Protein AF-A0A1F7GUI8-F1 (afdb_monomer_lite)

Foldseek 3Di:
DQDQDDDDDPDRDGPVRVVVCVVLQVQLLVLLCVLPPPDDADPLLVVLLVPDALPDPSVVSLVVSCVVQPDPNNNSSSLNCSCPVNNDPDCVVVVVSSNVSNVVSVVD

Structure (mmCIF, N/CA/C/O backbone):
data_AF-A0A1F7GUI8-F1
#
_entry.id   AF-A0A1F7GUI8-F1
#
loop_
_atom_site.group_PDB
_atom_site.id
_atom_site.type_symbol
_atom_site.label_atom_id
_atom_site.label_alt_id
_atom_site.label_comp_id
_atom_site.label_asym_id
_atom_site.label_entity_id
_atom_site.label_seq_id
_atom_site.pdbx_PDB_ins_code
_atom_site.Cartn_x
_atom_site.Cartn_y
_atom_site.Cartn_z
_atom_site.occupancy
_atom_site.B_iso_or_equiv
_atom_site.auth_seq_id
_atom_site.auth_comp_id
_atom_site.auth_asym_id
_atom_site.auth_atom_id
_atom_site.pdbx_PDB_model_num
ATOM 1 N N . MET A 1 1 ? -26.984 -18.648 10.901 1.00 36.22 1 MET A N 1
ATOM 2 C CA . MET A 1 1 ? -26.031 -19.257 9.950 1.00 36.22 1 MET A CA 1
ATOM 3 C C . MET A 1 1 ? -25.323 -18.111 9.252 1.00 36.22 1 MET A C 1
ATOM 5 O O . MET A 1 1 ? -26.001 -17.337 8.599 1.00 36.22 1 MET A O 1
ATOM 9 N N . GLY A 1 2 ? -24.028 -17.908 9.507 1.00 42.03 2 GLY A N 1
ATOM 10 C CA . GLY A 1 2 ? -23.256 -16.846 8.854 1.00 42.03 2 GLY A CA 1
ATOM 11 C C . GLY A 1 2 ? -22.753 -17.345 7.507 1.00 42.03 2 GLY A C 1
ATOM 12 O O . GLY A 1 2 ? -22.082 -18.374 7.459 1.00 42.03 2 GLY A O 1
ATOM 13 N N . GLU A 1 3 ? -23.133 -16.668 6.429 1.00 41.78 3 GLU A N 1
ATOM 14 C CA . GLU A 1 3 ? -22.728 -17.021 5.071 1.00 41.78 3 GLU A CA 1
ATOM 15 C C . GLU A 1 3 ? -21.221 -16.793 4.897 1.00 41.78 3 GLU A C 1
ATOM 17 O O . GLU A 1 3 ? -20.704 -15.694 5.096 1.00 41.78 3 GLU A O 1
ATOM 22 N N . TYR A 1 4 ? -20.500 -17.857 4.549 1.00 41.50 4 TYR A N 1
ATOM 23 C CA . TYR A 1 4 ? -19.100 -17.773 4.154 1.00 41.50 4 TYR A CA 1
ATOM 24 C C . TYR A 1 4 ? -19.055 -17.396 2.671 1.00 41.50 4 TYR A C 1
ATOM 26 O O . TYR A 1 4 ? -19.313 -18.234 1.806 1.00 41.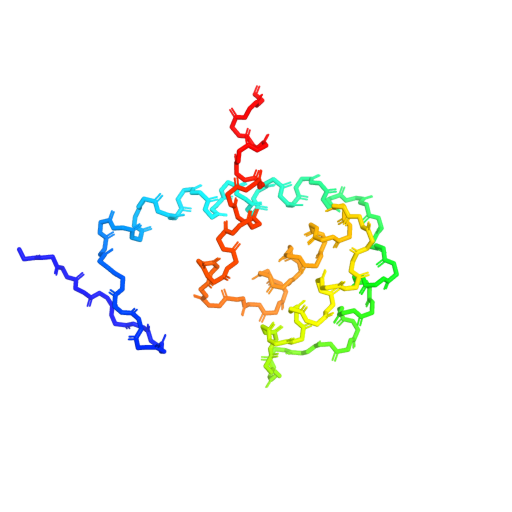50 4 TYR A O 1
ATOM 34 N N . LEU A 1 5 ? -18.736 -16.136 2.369 1.00 39.69 5 LEU A N 1
ATOM 35 C CA . LEU A 1 5 ? -18.441 -15.715 1.001 1.00 39.69 5 LEU A CA 1
ATOM 36 C C . LEU A 1 5 ? -17.107 -16.329 0.573 1.00 39.69 5 LEU A C 1
ATOM 38 O O . LEU A 1 5 ? -16.057 -16.103 1.173 1.00 39.69 5 LEU A O 1
ATOM 42 N N . LYS A 1 6 ? -17.167 -17.165 -0.458 1.00 41.09 6 LYS A N 1
ATOM 43 C CA . LYS A 1 6 ? -16.024 -17.907 -0.976 1.00 41.09 6 LYS A CA 1
ATOM 44 C C . LYS A 1 6 ? -15.258 -17.031 -1.963 1.00 41.09 6 LYS A C 1
ATOM 46 O O . LYS A 1 6 ? -15.753 -16.835 -3.067 1.00 41.09 6 LYS A O 1
ATOM 51 N N . VAL A 1 7 ? -14.041 -16.588 -1.627 1.00 43.41 7 VAL A N 1
ATOM 52 C CA . VAL A 1 7 ? -13.092 -16.069 -2.630 1.00 43.41 7 VAL A CA 1
ATOM 53 C C . VAL A 1 7 ? -11.637 -16.446 -2.298 1.00 43.41 7 VAL A C 1
ATOM 55 O O . VAL A 1 7 ? -11.137 -16.169 -1.217 1.00 43.41 7 VAL A O 1
ATOM 58 N N . ILE A 1 8 ? -11.030 -17.139 -3.272 1.00 41.97 8 ILE A N 1
ATOM 59 C CA . ILE A 1 8 ? -9.623 -17.241 -3.722 1.00 41.97 8 ILE A CA 1
ATOM 60 C C . ILE A 1 8 ? -8.497 -17.188 -2.655 1.00 41.97 8 ILE A C 1
ATOM 62 O O . ILE A 1 8 ? -8.296 -16.194 -1.973 1.00 41.97 8 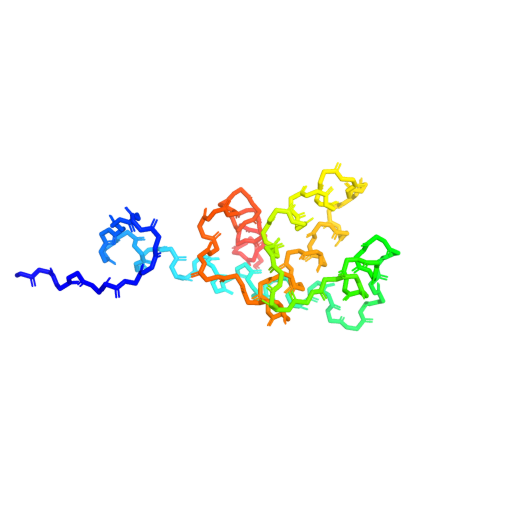ILE A O 1
ATOM 66 N N . ASN A 1 9 ? -7.659 -18.242 -2.648 1.00 35.34 9 ASN A N 1
ATOM 67 C CA . ASN A 1 9 ? -6.429 -18.459 -1.850 1.00 35.34 9 ASN A CA 1
ATOM 68 C C . ASN A 1 9 ? -6.560 -18.977 -0.401 1.00 35.34 9 ASN A C 1
ATOM 70 O O . ASN A 1 9 ? -5.631 -18.836 0.390 1.00 35.34 9 ASN A O 1
ATOM 74 N N . GLY A 1 10 ? -7.643 -19.683 -0.066 1.00 40.09 10 GLY A N 1
ATOM 75 C CA . GLY A 1 10 ? -7.620 -20.674 1.026 1.00 40.09 10 GLY A CA 1
ATOM 76 C C . GLY A 1 10 ? -7.591 -20.143 2.466 1.00 40.09 10 GLY A C 1
ATOM 77 O O . GLY A 1 10 ? -7.577 -20.946 3.395 1.00 40.09 10 GLY A O 1
ATOM 78 N N . LEU A 1 11 ? -7.650 -18.829 2.686 1.00 35.78 11 LEU A N 1
ATOM 79 C CA . LEU A 1 11 ? -7.855 -18.244 4.012 1.00 35.78 11 LEU A CA 1
ATOM 80 C C . LEU A 1 11 ? -9.338 -17.920 4.199 1.00 35.78 11 LEU A C 1
ATOM 82 O O . LEU A 1 11 ? -9.866 -16.963 3.643 1.00 35.78 11 LEU A O 1
ATOM 86 N N . SER A 1 12 ? -10.024 -18.757 4.977 1.00 42.25 12 SER A N 1
ATOM 87 C CA . SER A 1 12 ? -11.420 -18.526 5.359 1.00 42.25 12 SER A CA 1
ATOM 88 C C . SER A 1 12 ? -11.464 -17.506 6.494 1.00 42.25 12 SER A C 1
ATOM 90 O O . SER A 1 12 ? -11.388 -17.870 7.668 1.00 42.25 12 SER A O 1
ATOM 92 N N . VAL A 1 13 ? -11.559 -16.221 6.153 1.00 43.28 13 VAL A N 1
ATOM 93 C CA . VAL A 1 13 ? -11.774 -15.172 7.151 1.00 43.28 13 VAL A CA 1
ATOM 94 C C . VAL A 1 13 ? -13.265 -15.105 7.452 1.00 43.28 13 VAL A C 1
ATOM 96 O O . VAL A 1 13 ? -14.102 -14.899 6.578 1.00 43.28 13 VAL A O 1
ATOM 99 N N . LYS A 1 14 ? -13.599 -15.333 8.716 1.00 45.03 14 LYS A N 1
ATOM 100 C CA . LYS A 1 14 ? -14.944 -15.196 9.268 1.00 45.03 14 LYS A CA 1
ATOM 101 C C . LYS A 1 14 ? -15.537 -13.825 8.889 1.00 45.03 14 LYS A C 1
ATOM 103 O O . LYS A 1 14 ? -14.860 -12.810 9.051 1.00 45.03 14 LYS A O 1
ATOM 108 N N . ALA A 1 15 ? -16.775 -13.783 8.390 1.00 45.72 15 ALA A N 1
ATOM 109 C CA . ALA A 1 15 ? -17.410 -12.548 7.906 1.00 45.72 15 ALA A CA 1
ATOM 110 C C . ALA A 1 15 ? -17.447 -11.429 8.968 1.00 45.72 15 ALA A C 1
ATOM 112 O O . ALA A 1 15 ? -17.339 -10.256 8.629 1.00 45.72 15 ALA A O 1
ATOM 113 N N . ASP A 1 16 ? -17.517 -11.785 10.255 1.00 47.06 16 ASP A N 1
ATOM 114 C CA . ASP A 1 16 ? -17.446 -10.868 11.400 1.00 47.06 16 ASP A CA 1
ATOM 115 C C . ASP A 1 16 ? -16.043 -10.300 11.676 1.00 47.06 16 ASP A C 1
ATOM 117 O O . ASP A 1 16 ? -15.911 -9.291 12.364 1.00 47.06 16 ASP A O 1
ATOM 121 N N . VAL A 1 17 ? -14.989 -10.941 11.168 1.00 50.47 17 VAL A N 1
ATOM 122 C CA . VAL A 1 17 ? -13.603 -10.453 11.231 1.00 50.47 17 VAL A CA 1
ATOM 123 C C . VAL A 1 17 ? -13.292 -9.611 9.994 1.00 50.47 17 VAL A C 1
ATOM 125 O O . VAL A 1 17 ? -12.687 -8.550 10.117 1.00 50.47 17 VAL A O 1
ATOM 128 N N . ALA A 1 18 ? -13.775 -10.028 8.820 1.00 52.75 18 ALA A N 1
ATOM 129 C CA . ALA A 1 18 ? -13.673 -9.250 7.586 1.00 52.75 18 ALA A CA 1
ATOM 130 C C . ALA A 1 18 ? -14.442 -7.918 7.683 1.00 52.75 18 ALA A C 1
ATOM 132 O O . ALA A 1 18 ? -13.898 -6.874 7.335 1.00 52.75 18 ALA A O 1
ATOM 133 N N . SER A 1 19 ? -15.656 -7.917 8.250 1.00 48.75 19 SER A N 1
ATOM 134 C CA . SER A 1 19 ? -16.461 -6.699 8.440 1.00 48.75 19 SER A CA 1
ATOM 135 C C . SER A 1 19 ? -15.855 -5.707 9.435 1.00 48.75 19 SER A C 1
ATOM 137 O O . SER A 1 19 ? -16.088 -4.508 9.321 1.00 48.75 19 SER A O 1
ATOM 139 N N . LYS A 1 20 ? -15.032 -6.177 10.379 1.00 65.75 20 LYS A N 1
ATOM 140 C CA . LYS A 1 20 ? -14.228 -5.311 11.259 1.00 65.75 20 LYS A CA 1
ATOM 141 C C . LYS A 1 20 ? -12.992 -4.753 10.559 1.00 65.75 20 LYS A C 1
ATOM 143 O O . LYS A 1 20 ? -12.437 -3.761 11.019 1.00 65.75 20 LYS A O 1
ATOM 148 N N . MET A 1 21 ? -12.552 -5.388 9.475 1.00 77.38 21 MET A N 1
ATOM 149 C CA . MET A 1 21 ? -11.346 -5.010 8.747 1.00 77.38 21 MET A CA 1
ATOM 150 C C . MET A 1 21 ? -11.611 -4.124 7.541 1.00 77.38 21 MET A C 1
ATOM 152 O O . MET A 1 21 ? -10.766 -3.290 7.228 1.00 77.38 21 MET A O 1
ATOM 156 N N . GLN A 1 22 ? -12.800 -4.217 6.945 1.00 81.69 22 GLN A N 1
ATOM 157 C CA . GLN A 1 22 ? -13.198 -3.346 5.845 1.00 81.69 22 GLN A CA 1
ATOM 158 C C . GLN A 1 22 ? -13.065 -1.849 6.197 1.00 81.69 22 GLN A C 1
ATOM 160 O O . GLN A 1 22 ? -12.352 -1.156 5.479 1.00 81.69 22 GLN A O 1
ATOM 165 N N . PRO A 1 23 ? -13.579 -1.340 7.340 1.00 83.50 23 PRO A N 1
ATOM 166 C CA . PRO A 1 23 ? -13.448 0.082 7.672 1.00 83.50 23 PRO A CA 1
ATOM 167 C C . PRO A 1 23 ? -11.995 0.528 7.886 1.00 83.50 23 PRO A C 1
ATOM 169 O O . PRO A 1 23 ? -11.644 1.670 7.605 1.00 83.50 23 PRO A O 1
ATOM 172 N N . VAL A 1 24 ? -11.136 -0.369 8.383 1.00 84.06 24 VAL A N 1
ATOM 173 C CA . VAL A 1 24 ? -9.705 -0.096 8.590 1.00 84.06 24 VAL A CA 1
ATOM 174 C C . VAL A 1 24 ? -8.981 -0.023 7.244 1.00 84.06 24 VAL A C 1
ATOM 176 O O . VAL A 1 24 ? -8.162 0.867 7.032 1.00 84.06 24 VAL A O 1
ATOM 179 N N . GLN A 1 25 ? -9.297 -0.933 6.321 1.00 88.00 25 GLN A N 1
ATOM 180 C CA . GLN A 1 25 ? -8.755 -0.929 4.963 1.00 88.00 25 GLN A CA 1
ATOM 181 C C . GLN A 1 25 ? -9.216 0.305 4.180 1.00 88.00 25 GLN A C 1
ATOM 183 O O . GLN A 1 25 ? -8.384 0.969 3.564 1.00 88.00 25 GLN A O 1
ATOM 188 N N . ASP A 1 26 ? -10.498 0.659 4.271 1.00 88.75 26 ASP A N 1
ATOM 189 C CA . ASP A 1 26 ? -11.064 1.842 3.619 1.00 88.75 26 ASP A CA 1
ATOM 190 C C . ASP A 1 26 ? -10.418 3.130 4.154 1.00 88.75 26 ASP A C 1
ATOM 192 O O . ASP A 1 26 ? -9.980 3.980 3.377 1.00 88.75 26 ASP A O 1
ATOM 196 N N . ALA A 1 27 ? -10.270 3.249 5.479 1.00 88.19 27 ALA A N 1
ATOM 197 C CA . ALA A 1 27 ? -9.573 4.368 6.112 1.00 88.19 27 ALA A CA 1
ATOM 198 C C . ALA A 1 27 ? -8.104 4.464 5.669 1.00 88.19 27 ALA A C 1
ATOM 200 O O . ALA A 1 27 ? -7.615 5.553 5.361 1.00 88.19 27 ALA A O 1
ATOM 201 N N . ALA A 1 28 ? -7.399 3.331 5.599 1.00 90.06 28 ALA A N 1
ATOM 202 C CA . ALA A 1 28 ? -6.016 3.284 5.137 1.00 90.06 28 ALA A CA 1
ATOM 203 C C . ALA A 1 28 ? -5.884 3.728 3.673 1.00 90.06 28 ALA A C 1
ATOM 205 O O . ALA A 1 28 ? -4.986 4.508 3.354 1.00 90.06 28 ALA A O 1
ATOM 206 N N . LEU A 1 29 ? -6.783 3.271 2.795 1.00 92.69 29 LEU A N 1
ATOM 207 C CA . LEU A 1 29 ? -6.825 3.678 1.389 1.00 92.69 29 LEU A CA 1
ATOM 208 C C . LEU A 1 29 ? -7.120 5.170 1.238 1.00 92.69 29 LEU A C 1
ATOM 210 O O . LEU A 1 29 ? -6.443 5.846 0.465 1.00 92.69 29 LEU A O 1
ATOM 214 N N . PHE A 1 30 ? -8.080 5.697 1.998 1.00 92.62 30 PHE A N 1
ATOM 215 C CA . PHE A 1 30 ? -8.417 7.118 1.974 1.00 92.62 30 PHE A CA 1
ATOM 216 C C . PHE A 1 30 ? -7.243 7.986 2.440 1.00 92.62 30 PHE A C 1
ATOM 218 O O . PHE A 1 30 ? -6.888 8.969 1.790 1.00 92.62 30 PHE A O 1
ATOM 225 N N . GLN A 1 31 ? -6.585 7.598 3.534 1.00 92.38 31 GLN A N 1
ATOM 226 C CA . GLN A 1 31 ? -5.407 8.302 4.029 1.00 92.38 31 GLN A CA 1
ATOM 227 C C . GLN A 1 31 ? -4.235 8.227 3.049 1.00 92.38 31 GLN A C 1
ATOM 229 O O . GLN A 1 31 ? -3.579 9.240 2.813 1.00 92.38 31 GLN A O 1
ATOM 234 N N . ALA A 1 32 ? -3.984 7.056 2.458 1.00 93.00 32 ALA A N 1
ATOM 235 C CA . ALA A 1 32 ? -2.952 6.895 1.443 1.00 93.00 32 ALA A CA 1
ATOM 236 C C . ALA A 1 32 ? -3.235 7.779 0.222 1.00 93.00 32 ALA A C 1
ATOM 238 O O . ALA A 1 32 ? -2.345 8.495 -0.227 1.00 93.00 32 ALA A O 1
ATOM 239 N N . ASN A 1 33 ? -4.486 7.808 -0.251 1.00 92.94 33 ASN A N 1
ATOM 240 C CA . ASN A 1 33 ? -4.911 8.687 -1.336 1.00 92.94 33 ASN A CA 1
ATOM 241 C C . ASN A 1 33 ? -4.629 10.159 -1.011 1.00 92.94 33 ASN A C 1
ATOM 243 O O . ASN A 1 33 ? -4.004 10.843 -1.811 1.00 92.94 33 ASN A O 1
ATOM 247 N N . ASN A 1 34 ? -5.015 10.633 0.176 1.00 92.56 34 ASN A N 1
ATOM 248 C CA . ASN A 1 34 ? -4.794 12.026 0.578 1.00 92.56 34 ASN A CA 1
ATOM 249 C C . ASN A 1 34 ? -3.310 12.399 0.672 1.00 92.56 34 ASN A C 1
ATOM 251 O O . ASN A 1 34 ? -2.943 13.525 0.352 1.00 92.56 34 ASN A O 1
ATOM 255 N N . LEU A 1 35 ? -2.460 11.476 1.131 1.00 90.94 35 LEU A N 1
ATOM 256 C CA . LEU A 1 35 ? -1.015 11.698 1.222 1.00 90.94 35 LEU A CA 1
ATOM 257 C C . LEU A 1 35 ? -0.335 11.681 -0.153 1.00 90.94 35 LEU A C 1
ATOM 259 O O . LEU A 1 35 ? 0.664 12.368 -0.347 1.00 90.94 35 LEU A O 1
ATOM 263 N N . CYS A 1 36 ? -0.861 10.897 -1.094 1.00 92.56 36 CYS A N 1
ATOM 264 C CA . CYS A 1 36 ? -0.323 10.785 -2.447 1.00 92.56 36 CYS A CA 1
ATOM 265 C C . CYS A 1 36 ? -0.901 11.826 -3.419 1.00 92.56 36 CYS A C 1
ATOM 267 O O . CYS A 1 36 ? -0.302 12.096 -4.460 1.00 92.56 36 CYS A O 1
ATOM 269 N N . GLN A 1 37 ? -2.061 12.408 -3.117 1.00 91.50 37 GLN A N 1
ATOM 270 C CA . GLN A 1 37 ? -2.755 13.324 -4.015 1.00 91.50 37 GLN A CA 1
ATOM 271 C C . GLN A 1 37 ? -1.919 14.578 -4.294 1.00 91.50 37 GLN A C 1
ATOM 273 O O . GLN A 1 37 ? -1.561 15.324 -3.388 1.00 91.50 37 GLN A O 1
ATOM 278 N N . GLY A 1 38 ? -1.640 14.830 -5.576 1.00 87.06 38 GLY A N 1
ATOM 279 C CA . GLY A 1 38 ? -0.873 16.002 -6.012 1.00 87.06 38 GLY A CA 1
ATOM 280 C C . GLY A 1 38 ? 0.620 15.950 -5.671 1.00 87.06 38 GLY A C 1
ATOM 281 O O . GLY A 1 38 ? 1.324 16.923 -5.931 1.00 87.06 38 GLY A O 1
ATOM 282 N N . VAL A 1 39 ? 1.108 14.836 -5.118 1.00 90.44 39 VAL A N 1
ATOM 283 C CA . VAL A 1 39 ? 2.525 14.610 -4.822 1.00 90.44 39 VAL A CA 1
ATOM 284 C C . VAL A 1 39 ? 3.133 13.757 -5.934 1.00 90.44 39 VAL A C 1
ATOM 286 O O . VAL A 1 39 ? 2.540 12.771 -6.373 1.00 90.44 39 VAL A O 1
ATOM 289 N N . GLU A 1 40 ? 4.318 14.134 -6.412 1.00 91.44 40 GLU A N 1
ATOM 290 C CA . GLU A 1 40 ? 5.038 13.332 -7.400 1.00 91.44 40 GLU A CA 1
ATOM 291 C C . GLU A 1 40 ? 5.530 12.019 -6.760 1.00 91.44 40 GLU A C 1
ATOM 293 O O . GLU A 1 40 ? 6.106 12.056 -5.666 1.00 91.44 40 GLU A O 1
ATOM 298 N N . PRO A 1 41 ? 5.322 10.851 -7.401 1.00 89.88 41 PRO A N 1
ATOM 299 C CA . PRO A 1 41 ? 5.792 9.587 -6.856 1.00 89.88 41 PRO A CA 1
ATOM 300 C C . PRO A 1 41 ? 7.319 9.586 -6.683 1.00 89.88 41 PRO A C 1
ATOM 302 O O . PRO A 1 41 ? 8.038 9.860 -7.647 1.00 89.88 41 PRO A O 1
ATOM 305 N N . PRO A 1 42 ? 7.845 9.198 -5.506 1.00 93.12 42 PRO A N 1
ATOM 306 C CA . PRO A 1 42 ? 9.279 8.995 -5.330 1.00 93.12 42 PRO A CA 1
ATOM 307 C C . PRO A 1 42 ? 9.829 7.981 -6.341 1.00 93.12 42 PRO A C 1
ATOM 309 O O . PRO A 1 42 ? 9.118 7.049 -6.727 1.00 93.12 42 PRO A O 1
ATOM 312 N N . PHE A 1 43 ? 11.107 8.114 -6.719 1.00 93.88 43 PHE A N 1
ATOM 313 C CA . PHE A 1 43 ? 11.750 7.293 -7.761 1.00 93.88 43 PHE A CA 1
ATOM 314 C C . PHE A 1 43 ? 11.427 5.797 -7.642 1.00 93.88 43 PHE A C 1
ATOM 316 O O . PHE A 1 43 ? 11.006 5.170 -8.610 1.00 93.88 43 PHE A O 1
ATOM 323 N N . LEU A 1 44 ? 11.555 5.235 -6.438 1.00 92.25 44 LEU A N 1
ATOM 324 C CA . LEU A 1 44 ? 11.324 3.813 -6.199 1.00 92.25 44 LEU A CA 1
ATOM 325 C C . LEU A 1 44 ? 9.857 3.398 -6.434 1.00 92.25 44 LEU A C 1
ATOM 327 O O . LEU A 1 44 ? 9.589 2.318 -6.957 1.00 92.25 44 LEU A O 1
ATOM 331 N N . ALA A 1 45 ? 8.898 4.260 -6.085 1.00 91.38 45 ALA A N 1
ATOM 332 C CA . ALA A 1 45 ? 7.483 4.026 -6.361 1.00 91.38 45 ALA A CA 1
ATOM 333 C C . ALA A 1 45 ? 7.162 4.174 -7.855 1.00 91.38 45 ALA A C 1
ATOM 335 O O . ALA A 1 45 ? 6.425 3.356 -8.407 1.00 91.38 45 ALA A O 1
ATOM 336 N N . ALA A 1 46 ? 7.763 5.159 -8.528 1.00 91.19 46 ALA A N 1
ATOM 337 C CA . ALA A 1 46 ? 7.665 5.306 -9.979 1.00 91.19 46 ALA A CA 1
ATOM 338 C C . ALA A 1 46 ? 8.234 4.079 -10.713 1.00 91.19 46 ALA A C 1
ATOM 340 O O . ALA A 1 46 ? 7.652 3.595 -11.686 1.00 91.19 46 ALA A O 1
ATOM 341 N N . GLU A 1 47 ? 9.340 3.520 -10.220 1.00 91.81 47 GLU A N 1
ATOM 342 C CA . GLU A 1 47 ? 9.937 2.309 -10.774 1.00 91.81 47 GLU A CA 1
ATOM 343 C C . GLU A 1 47 ? 9.034 1.083 -10.582 1.00 91.81 47 GLU A C 1
ATOM 345 O O . GLU A 1 47 ? 8.848 0.301 -11.520 1.00 91.81 47 GLU A O 1
ATOM 350 N N . TYR A 1 48 ? 8.408 0.945 -9.409 1.00 91.62 48 TYR A N 1
ATOM 351 C CA . TYR A 1 48 ? 7.412 -0.095 -9.159 1.00 91.62 48 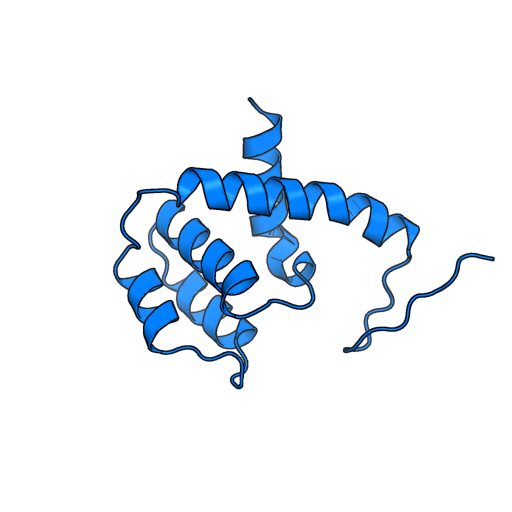TYR A CA 1
ATOM 352 C C . TYR A 1 48 ? 6.229 -0.002 -10.133 1.00 91.62 48 TYR A C 1
ATOM 354 O O . TYR A 1 48 ? 5.858 -1.018 -10.726 1.00 91.62 48 TYR A O 1
ATOM 362 N N . ILE A 1 49 ? 5.691 1.206 -10.358 1.00 89.25 49 ILE A N 1
ATOM 363 C CA . ILE A 1 49 ? 4.617 1.466 -11.333 1.00 89.25 49 ILE A CA 1
ATOM 364 C C . ILE A 1 49 ? 5.048 1.036 -12.738 1.00 89.25 49 ILE A C 1
ATOM 366 O O . ILE A 1 49 ? 4.322 0.329 -13.430 1.00 89.25 49 ILE A O 1
ATOM 370 N N . ARG A 1 50 ? 6.244 1.448 -13.164 1.00 89.31 50 ARG A N 1
ATOM 371 C CA . ARG A 1 50 ? 6.746 1.203 -14.521 1.00 89.31 50 ARG A CA 1
ATOM 372 C C . ARG A 1 50 ? 6.985 -0.280 -14.808 1.00 89.31 50 ARG A C 1
ATOM 374 O O . ARG A 1 50 ? 6.851 -0.718 -15.946 1.00 89.31 50 ARG A O 1
ATOM 381 N N . THR A 1 51 ? 7.424 -1.035 -13.806 1.00 88.06 51 THR A N 1
ATOM 382 C CA . THR A 1 51 ? 7.892 -2.418 -13.988 1.00 88.06 51 THR A CA 1
ATOM 383 C C . THR A 1 51 ? 6.832 -3.466 -13.673 1.00 88.06 51 THR A C 1
ATOM 385 O O . THR A 1 51 ? 6.965 -4.610 -14.123 1.00 88.06 51 THR A O 1
ATOM 388 N N . THR A 1 52 ? 5.797 -3.110 -12.910 1.00 84.19 52 THR A N 1
ATOM 389 C CA . THR A 1 52 ? 4.743 -4.028 -12.464 1.00 84.19 52 THR A CA 1
ATOM 390 C C . THR A 1 52 ? 3.531 -3.958 -13.383 1.00 84.19 52 THR A C 1
ATOM 392 O O . THR A 1 52 ? 3.179 -2.910 -13.909 1.00 84.19 52 THR A O 1
ATOM 395 N N . THR A 1 53 ? 2.885 -5.103 -13.595 1.00 79.00 53 THR A N 1
ATOM 396 C CA . THR A 1 53 ? 1.633 -5.205 -14.354 1.00 79.00 53 THR A CA 1
ATOM 397 C C . THR A 1 53 ? 0.634 -6.066 -13.584 1.00 79.00 53 THR A C 1
ATOM 399 O O . THR A 1 53 ? 1.034 -6.879 -12.746 1.00 79.00 53 THR A O 1
ATOM 402 N N . ILE A 1 54 ? -0.659 -5.934 -13.892 1.00 68.75 54 ILE A N 1
ATOM 403 C CA . ILE A 1 54 ? -1.740 -6.701 -13.242 1.00 68.75 54 ILE A CA 1
ATOM 404 C C . ILE A 1 54 ? -1.575 -8.222 -13.448 1.00 68.75 54 ILE A C 1
ATOM 406 O O . ILE A 1 54 ? -1.954 -9.006 -12.587 1.00 68.75 54 ILE A O 1
ATOM 410 N N . ALA A 1 55 ? -0.963 -8.659 -14.554 1.00 63.84 55 ALA A N 1
ATOM 411 C CA . ALA A 1 55 ? -0.751 -10.079 -14.858 1.00 63.84 55 ALA A CA 1
ATOM 412 C C . ALA A 1 55 ? 0.415 -10.729 -14.080 1.00 63.84 55 ALA A C 1
ATOM 414 O O . ALA A 1 55 ? 0.567 -11.950 -14.101 1.00 63.84 55 ALA A O 1
ATOM 415 N N . THR A 1 56 ? 1.263 -9.934 -13.418 1.00 63.47 56 THR A N 1
ATOM 416 C CA . THR A 1 56 ? 2.403 -10.427 -12.623 1.00 63.47 56 THR A CA 1
ATOM 417 C C . THR A 1 56 ? 2.041 -10.606 -11.147 1.00 63.47 56 THR A C 1
ATOM 419 O O . THR A 1 56 ? 1.098 -9.984 -10.673 1.00 63.47 56 THR A O 1
ATOM 422 N N . ASP A 1 57 ? 2.805 -11.425 -10.405 1.00 71.50 57 ASP A N 1
ATOM 423 C CA . ASP A 1 57 ? 2.697 -11.586 -8.939 1.00 71.50 57 ASP A CA 1
ATOM 424 C C . ASP A 1 57 ? 3.040 -10.259 -8.226 1.00 71.50 57 ASP A C 1
ATOM 426 O O . ASP A 1 57 ? 4.165 -10.012 -7.772 1.00 71.50 57 ASP A O 1
ATOM 430 N N . SER A 1 58 ? 2.065 -9.347 -8.232 1.00 79.06 58 SER A N 1
ATOM 431 C CA . SER A 1 58 ? 2.203 -7.943 -7.848 1.00 79.06 58 SER A CA 1
ATOM 432 C C . SER A 1 58 ? 2.497 -7.789 -6.359 1.00 79.06 58 SER A C 1
ATOM 434 O O . SER A 1 58 ? 3.184 -6.835 -5.991 1.00 79.06 58 SER A O 1
ATOM 436 N N . CYS A 1 59 ? 2.069 -8.751 -5.529 1.00 85.06 59 CYS A N 1
ATOM 437 C CA . CYS A 1 59 ? 2.348 -8.800 -4.093 1.00 85.06 59 CYS A CA 1
ATOM 438 C C . CYS A 1 59 ? 3.826 -9.090 -3.809 1.00 85.06 59 CYS A C 1
ATOM 440 O O . CYS A 1 59 ? 4.453 -8.340 -3.064 1.00 85.06 59 CYS A O 1
ATOM 442 N N . LYS A 1 60 ? 4.429 -10.113 -4.439 1.00 86.00 60 LYS A N 1
ATOM 443 C CA . LYS A 1 60 ? 5.869 -10.384 -4.244 1.00 86.00 60 LYS A CA 1
ATOM 444 C C . LYS A 1 60 ? 6.739 -9.213 -4.687 1.00 86.00 60 LYS A C 1
ATOM 446 O O . LYS A 1 60 ? 7.728 -8.885 -4.034 1.00 86.00 60 LYS A O 1
ATOM 451 N N . ARG A 1 61 ? 6.372 -8.567 -5.797 1.00 87.62 61 ARG A N 1
ATOM 452 C CA . ARG A 1 61 ? 7.071 -7.362 -6.262 1.00 87.62 61 ARG A CA 1
ATOM 453 C C . ARG A 1 61 ? 6.892 -6.202 -5.297 1.00 87.62 61 ARG A C 1
ATOM 455 O O . ARG A 1 61 ? 7.888 -5.586 -4.931 1.00 87.62 61 ARG A O 1
ATOM 462 N N . PHE A 1 62 ? 5.663 -5.951 -4.853 1.00 92.06 62 PHE A N 1
ATOM 463 C CA . PHE A 1 62 ? 5.376 -4.941 -3.841 1.00 92.06 62 PHE A CA 1
ATOM 464 C C . PHE A 1 62 ? 6.249 -5.136 -2.597 1.00 92.06 62 PHE A C 1
ATOM 466 O O . PHE A 1 62 ? 6.925 -4.199 -2.189 1.00 92.06 62 PHE A O 1
ATOM 473 N N . GLU A 1 63 ? 6.332 -6.351 -2.050 1.00 90.31 63 GLU A N 1
ATOM 474 C CA . GLU A 1 63 ? 7.185 -6.651 -0.892 1.00 90.31 63 GLU A CA 1
ATOM 475 C C . GLU A 1 63 ? 8.675 -6.389 -1.163 1.00 90.31 63 GLU A C 1
ATOM 477 O O . GLU A 1 63 ? 9.392 -5.905 -0.284 1.00 90.31 63 GLU A O 1
ATOM 482 N N . GLY A 1 64 ? 9.150 -6.687 -2.375 1.00 92.25 64 GLY A N 1
ATOM 483 C CA . GLY A 1 64 ? 10.522 -6.407 -2.798 1.00 92.25 64 GLY A CA 1
ATOM 484 C C . GLY A 1 64 ? 10.844 -4.911 -2.832 1.00 92.25 64 GLY A C 1
ATOM 485 O O . GLY A 1 64 ? 11.888 -4.498 -2.325 1.00 92.25 64 GLY A O 1
ATOM 486 N N . TYR A 1 65 ? 9.943 -4.096 -3.382 1.00 94.00 65 TYR A N 1
ATOM 487 C CA . TYR A 1 65 ? 10.087 -2.637 -3.397 1.00 94.00 65 TYR A CA 1
ATOM 488 C C . TYR A 1 65 ? 9.895 -2.032 -2.001 1.00 94.00 65 TYR A C 1
ATOM 490 O O . TYR A 1 65 ? 10.642 -1.144 -1.601 1.00 94.00 65 TYR A O 1
ATOM 498 N N . LEU A 1 66 ? 8.961 -2.560 -1.209 1.00 93.69 66 LEU A N 1
ATOM 499 C CA . LEU A 1 66 ? 8.691 -2.100 0.152 1.00 93.69 66 LEU A CA 1
ATOM 500 C C . LEU A 1 66 ? 9.920 -2.234 1.065 1.00 93.69 66 LEU A C 1
ATOM 502 O O . LEU A 1 66 ? 10.175 -1.349 1.877 1.00 93.69 66 LEU A O 1
ATOM 506 N N . LYS A 1 67 ? 10.707 -3.309 0.918 1.00 93.56 67 LYS A N 1
ATOM 507 C CA . LYS A 1 67 ? 11.965 -3.506 1.666 1.00 93.56 67 LYS A CA 1
ATOM 508 C C . LYS A 1 67 ? 13.043 -2.476 1.327 1.00 93.56 67 LYS A C 1
ATOM 510 O O . LYS A 1 67 ? 13.912 -2.225 2.154 1.00 93.56 67 LYS A O 1
ATOM 515 N N . GLN A 1 68 ? 12.996 -1.915 0.123 1.00 94.25 68 GLN A N 1
ATOM 516 C CA . GLN A 1 68 ? 13.947 -0.914 -0.362 1.00 94.25 68 GLN A CA 1
ATOM 517 C C . GLN A 1 68 ? 13.479 0.519 -0.084 1.00 94.25 68 GLN A C 1
ATOM 519 O O . GLN A 1 68 ? 14.258 1.455 -0.242 1.00 94.25 68 GLN A O 1
ATOM 524 N N . ALA A 1 69 ? 12.217 0.704 0.317 1.00 94.44 69 ALA A N 1
ATOM 525 C CA . ALA A 1 69 ? 11.631 2.016 0.534 1.00 94.44 69 ALA A CA 1
ATOM 526 C C . ALA A 1 69 ? 12.311 2.736 1.714 1.00 94.44 69 ALA A C 1
ATOM 528 O O . ALA A 1 69 ? 12.217 2.255 2.851 1.00 94.44 69 ALA A O 1
ATOM 529 N N . PRO A 1 70 ? 12.972 3.884 1.470 1.00 90.94 70 PRO A N 1
ATOM 530 C CA . PRO A 1 70 ? 13.808 4.536 2.476 1.00 90.94 70 PRO A CA 1
ATOM 531 C C . PRO A 1 70 ? 12.991 5.292 3.530 1.00 90.94 70 PRO A C 1
ATOM 533 O O . PRO A 1 70 ? 13.477 5.542 4.630 1.00 90.94 70 PRO A O 1
ATOM 536 N N . ASP A 1 71 ? 11.745 5.634 3.214 1.00 91.31 71 ASP A N 1
ATOM 537 C CA . ASP A 1 71 ? 10.896 6.497 4.024 1.00 91.31 71 ASP A CA 1
ATOM 538 C C . ASP A 1 71 ? 9.412 6.088 3.942 1.00 91.31 71 ASP A C 1
ATOM 540 O O . ASP A 1 71 ? 9.000 5.272 3.110 1.00 91.31 71 ASP A O 1
ATOM 544 N N . GLU A 1 72 ? 8.595 6.647 4.835 1.00 89.56 72 GLU A N 1
ATOM 545 C CA . GLU A 1 72 ? 7.169 6.316 4.935 1.00 89.56 72 GLU A CA 1
ATOM 546 C C . GLU A 1 72 ? 6.327 6.882 3.779 1.00 89.56 72 GLU A C 1
ATOM 548 O O . GLU A 1 72 ? 5.317 6.271 3.422 1.00 89.56 72 GLU A O 1
ATOM 553 N N . LEU A 1 73 ? 6.736 7.987 3.143 1.00 91.00 73 LEU A N 1
ATOM 554 C CA . LEU A 1 73 ? 6.040 8.522 1.969 1.00 91.00 73 LEU A CA 1
ATOM 555 C C . LEU A 1 73 ? 6.199 7.559 0.787 1.00 91.00 73 LEU A C 1
ATOM 557 O O . LEU A 1 73 ? 5.204 7.175 0.172 1.00 91.00 73 LEU A O 1
ATOM 561 N N . THR A 1 74 ? 7.416 7.071 0.536 1.00 94.38 74 THR A N 1
ATOM 562 C CA . THR A 1 74 ? 7.679 6.050 -0.489 1.00 94.38 74 THR A CA 1
ATOM 563 C C . THR A 1 74 ? 6.881 4.771 -0.223 1.00 94.38 74 THR A C 1
ATOM 565 O O . THR A 1 74 ? 6.248 4.242 -1.138 1.00 94.38 74 THR A O 1
ATOM 568 N N . LYS A 1 75 ? 6.835 4.287 1.028 1.00 94.38 75 LYS A N 1
ATOM 569 C CA . LYS A 1 75 ? 6.016 3.112 1.396 1.00 94.38 75 LYS A CA 1
ATOM 570 C C . LYS A 1 75 ? 4.525 3.347 1.164 1.00 94.38 75 LYS A C 1
ATOM 572 O O . LYS A 1 75 ? 3.840 2.445 0.685 1.00 94.38 75 LYS A O 1
ATOM 577 N N . THR A 1 76 ? 4.036 4.547 1.470 1.00 93.88 76 THR A N 1
ATOM 578 C CA . THR A 1 76 ? 2.633 4.928 1.260 1.00 93.88 76 THR A CA 1
ATOM 579 C C . THR A 1 76 ? 2.289 4.934 -0.227 1.00 93.88 76 THR A C 1
ATOM 581 O O . THR A 1 76 ? 1.291 4.331 -0.614 1.00 93.88 76 THR A O 1
ATOM 584 N N . PHE A 1 77 ? 3.152 5.501 -1.076 1.00 94.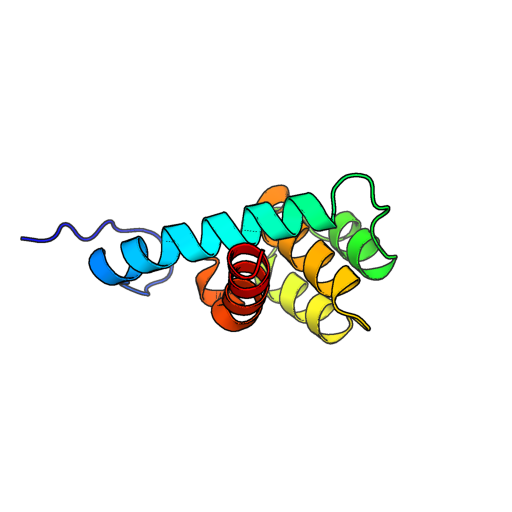88 77 PHE A N 1
ATOM 585 C CA . PHE A 1 77 ? 2.988 5.472 -2.532 1.00 94.88 77 PHE A CA 1
ATOM 586 C C . PHE A 1 77 ? 3.002 4.055 -3.107 1.00 94.88 77 PHE A C 1
ATOM 588 O O . PHE A 1 77 ? 2.171 3.725 -3.958 1.00 94.88 77 PHE A O 1
ATOM 595 N N . LEU A 1 78 ? 3.920 3.206 -2.636 1.00 94.81 78 LEU A N 1
ATOM 596 C CA . LEU A 1 78 ? 3.977 1.798 -3.029 1.00 94.81 78 LEU A CA 1
ATOM 597 C C . LEU A 1 78 ? 2.691 1.065 -2.638 1.00 94.81 78 LEU A C 1
ATOM 599 O O . LEU A 1 78 ? 2.132 0.350 -3.466 1.00 94.81 78 LEU A O 1
ATOM 603 N N . PHE A 1 79 ? 2.202 1.263 -1.410 1.00 94.25 79 PHE A N 1
ATOM 604 C CA . PHE A 1 79 ? 0.969 0.640 -0.927 1.00 94.25 79 PHE A CA 1
ATOM 605 C C . PHE A 1 79 ? -0.253 1.123 -1.712 1.00 94.25 79 PHE A C 1
ATOM 607 O O . PHE A 1 79 ? -1.014 0.299 -2.210 1.00 94.25 79 PHE A O 1
ATOM 614 N N . PHE A 1 80 ? -0.405 2.439 -1.878 1.00 92.88 80 PHE A N 1
ATOM 615 C CA . PHE A 1 80 ? -1.496 3.053 -2.634 1.00 92.88 80 PHE A CA 1
ATOM 616 C C . PHE A 1 80 ? -1.552 2.524 -4.070 1.00 92.88 80 PHE A C 1
ATOM 618 O O . PHE A 1 80 ? -2.589 2.047 -4.530 1.00 92.88 80 PHE A O 1
ATOM 625 N N . THR A 1 81 ? -0.403 2.525 -4.750 1.00 91.00 81 THR A N 1
ATOM 626 C CA . THR A 1 81 ? -0.269 1.996 -6.109 1.00 91.00 81 THR A CA 1
ATOM 627 C C . THR A 1 81 ? -0.593 0.507 -6.159 1.00 91.00 81 THR A C 1
ATOM 629 O O . THR A 1 81 ? -1.343 0.067 -7.027 1.00 91.00 81 THR A O 1
ATOM 632 N N . HIS A 1 82 ? -0.026 -0.288 -5.250 1.00 91.56 82 HIS A N 1
ATOM 633 C CA . HIS A 1 82 ? -0.247 -1.730 -5.226 1.00 91.56 82 HIS A CA 1
ATOM 634 C C . HIS A 1 82 ? -1.725 -2.068 -5.014 1.00 91.56 82 HIS A C 1
ATOM 636 O O . HIS A 1 82 ? -2.274 -2.911 -5.723 1.00 91.56 82 HIS A O 1
ATOM 642 N N . ALA A 1 83 ? -2.371 -1.373 -4.078 1.00 88.75 83 ALA A N 1
ATOM 643 C CA . ALA A 1 83 ? -3.762 -1.594 -3.734 1.00 88.75 83 ALA A CA 1
ATOM 644 C C . ALA A 1 83 ? -4.719 -1.171 -4.858 1.00 88.75 83 ALA A C 1
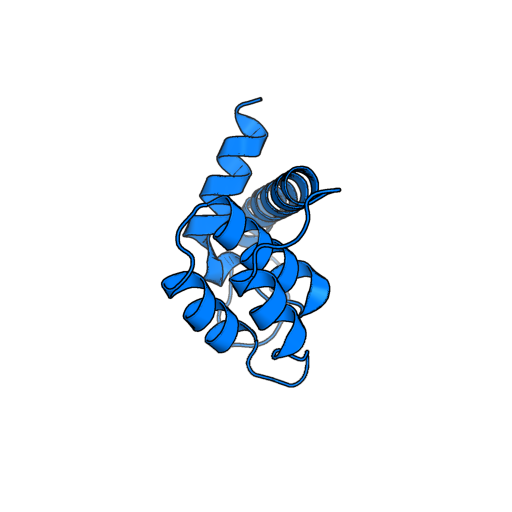ATOM 646 O O . ALA A 1 83 ? -5.581 -1.968 -5.224 1.00 88.75 83 ALA A O 1
ATOM 647 N N . LEU A 1 84 ? -4.558 0.034 -5.427 1.00 83.50 84 LEU A N 1
ATOM 648 C CA . LEU A 1 84 ? -5.509 0.583 -6.404 1.00 83.50 84 LEU A CA 1
ATOM 649 C C . LEU A 1 84 ? -5.153 0.306 -7.868 1.00 83.50 84 LEU A C 1
ATOM 651 O O . LEU A 1 84 ? -6.038 -0.037 -8.646 1.00 83.50 84 LEU A O 1
ATOM 655 N N . ASN A 1 85 ? -3.883 0.435 -8.261 1.00 78.75 85 ASN A N 1
ATOM 656 C CA . ASN A 1 85 ? -3.487 0.345 -9.675 1.00 78.75 85 ASN A CA 1
ATOM 657 C C . ASN A 1 85 ? -3.204 -1.094 -10.117 1.00 78.75 85 ASN A C 1
ATOM 659 O O . ASN A 1 85 ? -3.451 -1.445 -11.270 1.00 78.75 85 ASN A O 1
ATOM 663 N N . PHE A 1 86 ? -2.682 -1.929 -9.215 1.00 80.81 86 PHE A N 1
ATOM 664 C CA . PHE A 1 86 ? -2.376 -3.331 -9.522 1.00 80.81 86 PHE A CA 1
ATOM 665 C C . PHE A 1 86 ? -3.365 -4.330 -8.929 1.00 80.81 86 PHE A C 1
ATOM 667 O O . PHE A 1 86 ? -3.300 -5.503 -9.291 1.00 80.81 86 PHE A O 1
ATOM 674 N N . GLY A 1 87 ? -4.279 -3.864 -8.075 1.00 75.81 87 GLY A N 1
ATOM 675 C CA . GLY A 1 87 ? -5.327 -4.669 -7.463 1.00 75.81 87 GLY A CA 1
ATOM 676 C C . GLY A 1 87 ? -4.763 -5.702 -6.494 1.00 75.81 87 GLY A C 1
ATOM 677 O O . GLY A 1 87 ? -4.452 -6.828 -6.882 1.00 75.81 87 GLY A O 1
ATOM 678 N N . CYS A 1 88 ? -4.671 -5.349 -5.212 1.00 81.94 88 CYS A N 1
ATOM 679 C CA . CYS A 1 88 ? -4.404 -6.340 -4.174 1.00 81.94 88 CYS A CA 1
ATOM 680 C C . CYS A 1 88 ? -5.736 -6.970 -3.721 1.00 81.94 88 CYS A C 1
ATOM 682 O O . CYS A 1 88 ? -6.565 -6.267 -3.143 1.00 81.94 88 CYS A O 1
ATOM 684 N N . PRO A 1 89 ? -5.968 -8.277 -3.959 1.00 69.12 89 PRO A N 1
ATOM 685 C CA . PRO A 1 89 ? -7.246 -8.925 -3.652 1.00 69.12 89 PRO A CA 1
ATOM 686 C C . PRO A 1 89 ? -7.505 -9.080 -2.148 1.00 69.12 89 PRO A C 1
ATOM 688 O O . PRO A 1 89 ? -8.635 -9.343 -1.750 1.00 69.12 89 PRO A O 1
ATOM 691 N N . ASP A 1 90 ? -6.468 -8.952 -1.316 1.00 76.75 90 ASP A N 1
ATOM 692 C CA . ASP A 1 90 ? -6.570 -9.067 0.134 1.00 76.75 90 ASP A CA 1
ATOM 693 C C . ASP A 1 90 ? -5.526 -8.181 0.827 1.00 76.75 90 ASP A C 1
ATOM 695 O O . ASP A 1 90 ? -4.381 -8.581 1.060 1.00 76.75 90 ASP A O 1
ATOM 699 N N . LEU A 1 91 ? -5.949 -6.973 1.202 1.00 81.31 91 LEU A N 1
ATOM 700 C CA . LEU A 1 91 ? -5.109 -6.013 1.916 1.00 81.31 91 LEU A CA 1
ATOM 701 C C . LEU A 1 91 ? -4.745 -6.464 3.336 1.00 81.31 91 LEU A C 1
ATOM 703 O O . LEU A 1 91 ? -3.814 -5.906 3.921 1.00 81.31 91 LEU A O 1
ATOM 707 N N . SER A 1 92 ? -5.403 -7.486 3.901 1.00 77.62 92 SER A N 1
ATOM 708 C CA . SER A 1 92 ? -5.024 -8.013 5.219 1.00 77.62 92 SER A CA 1
ATOM 709 C C . SER A 1 92 ? -3.616 -8.622 5.210 1.00 77.62 92 SER A C 1
ATOM 711 O O . SER A 1 92 ? -2.918 -8.604 6.224 1.00 77.62 92 SER A O 1
ATOM 713 N N . LYS A 1 93 ? -3.097 -9.022 4.046 1.00 80.00 93 LYS A N 1
ATOM 714 C CA . LYS A 1 93 ? -1.689 -9.431 3.896 1.00 80.00 93 LYS A CA 1
ATOM 715 C C . LYS A 1 93 ? -0.696 -8.301 4.176 1.00 80.00 93 LYS A C 1
ATOM 717 O O . LYS A 1 93 ? 0.474 -8.556 4.446 1.00 80.00 93 LYS A O 1
ATOM 722 N N . HIS A 1 94 ? -1.163 -7.055 4.178 1.00 85.38 94 HIS A N 1
ATOM 723 C CA . HIS A 1 94 ? -0.383 -5.856 4.477 1.00 85.38 94 HIS A CA 1
ATOM 724 C C . HIS A 1 94 ? -0.822 -5.205 5.799 1.00 85.38 94 HIS A C 1
ATOM 726 O O . HIS A 1 94 ? -0.702 -3.991 5.966 1.00 85.38 94 HIS A O 1
ATOM 732 N N . THR A 1 95 ? -1.312 -6.018 6.748 1.00 82.50 95 THR A N 1
ATOM 733 C CA . THR A 1 95 ? -1.914 -5.584 8.026 1.00 82.50 95 THR A CA 1
ATOM 734 C C . THR A 1 95 ? -1.118 -4.486 8.737 1.00 82.50 95 THR A C 1
ATOM 736 O O . THR A 1 95 ? -1.707 -3.519 9.209 1.00 82.50 95 THR A O 1
ATOM 739 N N . SER A 1 96 ? 0.214 -4.580 8.803 1.00 82.88 96 SER A N 1
ATOM 740 C CA . SER A 1 96 ? 1.030 -3.585 9.514 1.00 82.88 96 SER A CA 1
ATOM 741 C C . SER A 1 96 ? 0.972 -2.187 8.888 1.00 82.88 96 SER A C 1
ATOM 743 O O . SER A 1 96 ? 0.939 -1.199 9.617 1.00 82.88 96 SER A O 1
ATOM 745 N N . ILE A 1 97 ? 0.934 -2.090 7.557 1.00 88.81 97 ILE A N 1
ATOM 746 C CA . ILE A 1 97 ? 0.822 -0.820 6.825 1.00 88.81 97 ILE A CA 1
ATOM 747 C C . ILE A 1 97 ? -0.608 -0.292 6.922 1.00 88.81 97 ILE A C 1
ATOM 749 O O . ILE A 1 97 ? -0.811 0.879 7.233 1.00 88.81 97 ILE A O 1
ATOM 753 N N . VAL A 1 98 ? -1.590 -1.178 6.725 1.00 86.69 98 VAL A N 1
ATOM 754 C CA . VAL A 1 98 ? -3.021 -0.859 6.813 1.00 86.69 98 VAL A CA 1
ATOM 755 C C . VAL A 1 98 ? -3.364 -0.264 8.179 1.00 86.69 98 VAL A C 1
ATOM 757 O O . VAL A 1 98 ? -3.943 0.816 8.245 1.00 86.69 98 VAL A O 1
ATOM 760 N N . ILE A 1 99 ? -2.944 -0.907 9.274 1.00 85.62 99 ILE A N 1
ATOM 761 C CA . ILE A 1 99 ? -3.204 -0.410 10.631 1.00 85.62 99 ILE A CA 1
ATOM 762 C C . ILE A 1 99 ? -2.540 0.950 10.857 1.00 85.62 99 ILE A C 1
ATOM 764 O O . ILE A 1 99 ? -3.195 1.854 11.366 1.00 85.62 99 ILE A O 1
ATOM 768 N N . LYS A 1 100 ? -1.270 1.125 10.467 1.00 86.94 100 LYS A N 1
ATOM 769 C CA . LYS A 1 100 ? -0.555 2.400 10.656 1.00 86.94 100 LYS A CA 1
ATOM 770 C C . LYS A 1 100 ? -1.237 3.560 9.929 1.00 86.94 100 LYS A C 1
ATOM 772 O O . LYS A 1 100 ? -1.433 4.621 10.517 1.00 86.94 100 LYS A O 1
ATOM 777 N N . LEU A 1 101 ? -1.620 3.357 8.668 1.00 87.81 101 LEU A N 1
ATOM 778 C CA . LEU A 1 101 ? -2.303 4.381 7.875 1.00 87.81 101 LEU A CA 1
ATOM 779 C C . LEU A 1 101 ? -3.704 4.676 8.421 1.00 87.81 101 LEU A C 1
ATOM 781 O O . LEU A 1 101 ? -4.077 5.840 8.543 1.00 87.81 101 LEU A O 1
ATOM 785 N N . ALA A 1 102 ? -4.454 3.647 8.821 1.00 85.31 102 ALA A N 1
ATOM 786 C CA . ALA A 1 102 ? -5.763 3.826 9.443 1.00 85.31 102 ALA A CA 1
ATOM 787 C C . ALA A 1 102 ? -5.674 4.557 10.794 1.00 85.31 102 ALA A C 1
ATOM 789 O O . ALA A 1 102 ? -6.483 5.432 11.078 1.00 85.31 102 ALA A O 1
ATOM 790 N N . GLN A 1 103 ? -4.671 4.260 11.623 1.00 85.94 103 GLN A N 1
ATOM 791 C CA . GLN A 1 103 ? -4.439 4.995 12.870 1.00 85.94 103 GLN A CA 1
ATOM 792 C C . GLN A 1 103 ? -4.178 6.480 12.598 1.00 85.94 103 GLN A C 1
ATOM 794 O O . GLN A 1 103 ? -4.769 7.330 13.261 1.00 85.94 103 GLN A O 1
ATOM 799 N N . ALA A 1 104 ? -3.353 6.800 11.596 1.00 80.56 104 ALA A N 1
ATOM 800 C CA . ALA A 1 104 ? -3.095 8.182 11.195 1.00 80.56 104 ALA A CA 1
ATOM 801 C C . ALA A 1 104 ? -4.359 8.899 10.6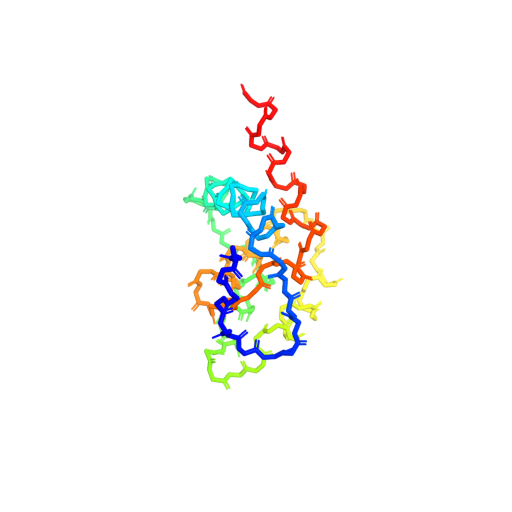86 1.00 80.56 104 ALA A C 1
ATOM 803 O O . ALA A 1 104 ? -4.495 10.103 10.893 1.00 80.56 104 ALA A O 1
ATOM 804 N N . PHE A 1 105 ? -5.283 8.168 10.053 1.00 81.56 105 PHE A N 1
ATOM 805 C CA . PHE A 1 105 ? -6.589 8.686 9.646 1.00 81.56 105 PHE A CA 1
ATOM 806 C C . PHE A 1 105 ? -7.472 9.043 10.849 1.00 81.56 105 PHE A C 1
ATOM 808 O O . PHE A 1 105 ? -7.982 10.154 10.919 1.00 81.56 105 PHE A O 1
ATOM 815 N N . PHE A 1 106 ? -7.616 8.127 11.813 1.00 79.25 106 PHE A N 1
ATOM 816 C CA . PHE A 1 106 ? -8.491 8.315 12.980 1.00 79.25 106 PHE A CA 1
ATOM 817 C C . PHE A 1 106 ? -7.914 9.225 14.072 1.00 79.25 106 PHE A C 1
ATOM 819 O O . PHE A 1 106 ? -8.623 9.568 15.012 1.00 79.25 106 PHE A O 1
ATOM 826 N N . SER A 1 107 ? -6.635 9.591 13.985 1.00 75.19 107 SER A N 1
ATOM 827 C CA . SER A 1 107 ? -5.984 10.493 14.949 1.00 75.19 107 SER A CA 1
ATOM 828 C C . SER A 1 107 ? -6.171 11.984 14.620 1.00 75.19 107 SER A C 1
ATOM 830 O O . SER A 1 107 ? -5.580 12.822 15.301 1.00 75.19 107 SER A O 1
ATOM 832 N N . LYS A 1 108 ? -6.931 12.314 13.567 1.00 56.00 108 LYS A N 1
ATOM 833 C CA . LYS A 1 108 ? -7.270 13.679 13.136 1.00 56.00 108 LYS A CA 1
ATOM 834 C C . LYS A 1 108 ? -8.691 14.045 13.541 1.00 56.00 108 LYS A C 1
ATOM 836 O O . LYS A 1 108 ? -8.888 15.233 13.871 1.00 56.00 108 LYS A O 1
#

Sequence (108 aa):
MGEYLKVINGLSVKADVASKMQPVQDAALFQANNLCQGVEPPFLAAEYIRTTTIATDSCKRFEGYLKQAPDELTKTFLFFTHALNFGCPDLSKHTSIVIKLAQAFFSK

pLDDT: mean 78.58, std 18.16, range [35.34, 94.88]

Secondary structure (DSSP, 8-state):
-------SSS----HHHHHHHHHHHHHHHHHHHHHHTTPPPPHHHHHHHHH--TTS-HHHHHHHHHHH--SHHHHHHHHHHHHHTTT-S-GGGGHHHHHHHHHHHHT-

Organism: NCBI:txid1802033

Radius of gyration: 14.54 Å; chains: 1; bounding box: 40×37×30 Å